Protein AF-A0A4Q3QXH9-F1 (afdb_monomer_lite)

Sequence (61 aa):
LHQLMMDWYFSQSDKTVWLSTAPKSRAETFYRKAGWQETGMYGKGEIKFEMTKAKWDQTRS

Structure (mmCIF, N/CA/C/O backbone):
data_AF-A0A4Q3QXH9-F1
#
_entry.id   AF-A0A4Q3QXH9-F1
#
loop_
_atom_site.group_PDB
_atom_site.id
_atom_site.type_symbol
_atom_site.label_atom_id
_atom_site.label_alt_id
_atom_site.label_comp_id
_atom_site.label_asym_id
_atom_site.label_entity_id
_atom_site.label_seq_id
_atom_site.pdbx_PDB_ins_code
_atom_site.Cartn_x
_atom_site.Cartn_y
_atom_site.Cartn_z
_atom_site.occupancy
_atom_site.B_iso_or_equiv
_atom_site.auth_seq_id
_atom_site.auth_comp_id
_atom_site.auth_asym_id
_atom_site.auth_atom_id
_atom_site.pdbx_PDB_model_num
ATOM 1 N N . LEU A 1 1 ? 6.823 -13.610 7.103 1.00 81.38 1 LEU A N 1
ATOM 2 C CA . LEU A 1 1 ? 7.311 -12.498 7.957 1.00 81.38 1 LEU A CA 1
ATOM 3 C C . LEU A 1 1 ? 6.530 -11.197 7.748 1.00 81.38 1 LEU A C 1
ATOM 5 O O . LEU A 1 1 ? 6.049 -10.664 8.732 1.00 81.38 1 LEU A O 1
ATOM 9 N N . HIS A 1 2 ? 6.352 -10.706 6.511 1.00 88.75 2 HIS A N 1
ATOM 10 C CA . HIS A 1 2 ? 5.620 -9.450 6.238 1.00 88.75 2 HIS A CA 1
ATOM 11 C C . HIS A 1 2 ? 4.221 -9.380 6.884 1.00 88.75 2 HIS A C 1
ATOM 13 O O . HIS A 1 2 ? 3.901 -8.382 7.513 1.00 88.75 2 HIS A O 1
ATOM 19 N N . GLN A 1 3 ? 3.419 -10.447 6.785 1.00 90.75 3 GLN A N 1
ATOM 20 C CA . GLN A 1 3 ? 2.100 -10.508 7.432 1.00 90.75 3 GLN A CA 1
ATOM 21 C C . GLN A 1 3 ? 2.183 -10.319 8.950 1.00 90.75 3 GLN A C 1
ATOM 23 O O . GLN A 1 3 ? 1.494 -9.469 9.484 1.00 90.75 3 GLN A O 1
ATOM 28 N N . LEU A 1 4 ? 3.093 -11.029 9.625 1.00 93.38 4 LEU A N 1
ATOM 29 C CA . LEU A 1 4 ? 3.298 -10.889 11.069 1.00 93.38 4 LEU A CA 1
ATOM 30 C C . LEU A 1 4 ? 3.697 -9.457 11.463 1.00 93.38 4 LEU A C 1
ATOM 32 O O . LEU A 1 4 ? 3.233 -8.946 12.474 1.00 93.38 4 LEU A O 1
ATOM 36 N N . MET A 1 5 ? 4.540 -8.804 10.656 1.00 93.12 5 MET A N 1
ATOM 37 C CA . MET A 1 5 ? 4.944 -7.414 10.889 1.00 93.12 5 MET A CA 1
ATOM 38 C C . MET A 1 5 ? 3.762 -6.446 10.758 1.00 93.12 5 MET A C 1
ATOM 40 O O . MET A 1 5 ? 3.626 -5.541 11.576 1.00 93.12 5 MET A O 1
ATOM 44 N N . MET A 1 6 ? 2.915 -6.632 9.744 1.00 94.88 6 MET A N 1
ATOM 45 C CA . MET A 1 6 ? 1.724 -5.804 9.525 1.00 94.88 6 MET A CA 1
ATOM 46 C C . MET A 1 6 ? 0.642 -6.070 10.569 1.00 94.88 6 MET A C 1
ATOM 48 O O . MET A 1 6 ? 0.070 -5.121 11.093 1.00 94.88 6 MET A O 1
ATOM 52 N N . ASP A 1 7 ? 0.439 -7.328 10.952 1.00 94.19 7 ASP A N 1
ATOM 53 C CA . ASP A 1 7 ? -0.443 -7.711 12.054 1.00 94.19 7 ASP A CA 1
ATOM 54 C C . ASP A 1 7 ? -0.008 -7.057 13.361 1.00 94.19 7 ASP A C 1
ATOM 56 O O . ASP A 1 7 ? -0.819 -6.444 14.052 1.00 94.19 7 ASP A O 1
ATOM 60 N N . TRP A 1 8 ? 1.284 -7.141 13.685 1.00 94.81 8 TRP A N 1
ATOM 61 C CA . TRP A 1 8 ? 1.825 -6.491 14.869 1.00 94.81 8 TRP A CA 1
ATOM 62 C C . TRP A 1 8 ? 1.658 -4.970 14.788 1.00 94.81 8 TRP A C 1
ATOM 64 O O . TRP A 1 8 ? 1.135 -4.373 15.724 1.00 94.81 8 TRP A O 1
ATOM 74 N N . TYR A 1 9 ? 2.009 -4.344 13.664 1.00 95.62 9 TYR A N 1
ATOM 75 C CA . TYR A 1 9 ? 1.870 -2.898 13.484 1.00 95.62 9 TYR A CA 1
ATOM 76 C C . TYR A 1 9 ? 0.420 -2.426 13.673 1.00 95.62 9 TYR A C 1
ATOM 78 O O . TYR A 1 9 ? 0.172 -1.538 14.489 1.00 95.62 9 TYR A O 1
ATOM 86 N N . PHE A 1 10 ? -0.545 -3.067 13.002 1.00 95.75 10 PHE A N 1
ATOM 87 C CA . PHE A 1 10 ? -1.963 -2.704 13.093 1.00 95.75 10 PHE A CA 1
ATOM 88 C C . PHE A 1 10 ? -2.645 -3.143 14.396 1.00 95.75 10 PHE A C 1
ATOM 90 O O . PHE A 1 10 ? -3.715 -2.633 14.730 1.00 95.75 10 PHE A O 1
ATOM 97 N N . SER A 1 11 ? -2.016 -4.030 15.176 1.00 95.06 11 SER A N 1
ATOM 98 C CA . SER A 1 11 ? -2.426 -4.292 16.562 1.00 95.06 11 SER A CA 1
ATOM 99 C C . SER A 1 11 ? -2.085 -3.136 17.508 1.00 95.06 11 SER A C 1
ATOM 101 O O . SER A 1 11 ? -2.730 -2.989 18.542 1.00 95.06 11 SER A O 1
ATOM 103 N N . GLN A 1 12 ? -1.074 -2.328 17.167 1.00 95.56 12 GLN A N 1
ATOM 104 C CA . GLN A 1 12 ? -0.582 -1.224 17.999 1.00 95.56 12 GLN A CA 1
ATOM 105 C C . GLN A 1 12 ? -1.008 0.157 17.473 1.00 95.56 12 GLN A C 1
ATOM 107 O O . GLN A 1 12 ? -0.984 1.133 18.223 1.00 95.56 12 GLN A O 1
ATOM 112 N N . SER A 1 13 ? -1.356 0.283 16.188 1.00 94.62 13 SER A N 1
ATOM 113 C CA . SER A 1 13 ? -1.699 1.568 15.577 1.00 94.62 13 SER A CA 1
ATOM 114 C C . SER A 1 13 ? -2.621 1.440 14.371 1.00 94.62 13 SER A C 1
ATOM 116 O O . SER A 1 13 ? -2.455 0.553 13.548 1.00 94.62 13 SER A O 1
ATOM 118 N N . ASP A 1 14 ? -3.506 2.418 14.190 1.00 94.38 14 ASP A N 1
ATOM 119 C CA . ASP A 1 14 ? -4.399 2.494 13.024 1.00 94.38 14 ASP A CA 1
ATOM 120 C C . ASP A 1 14 ? -3.876 3.460 11.947 1.00 94.38 14 ASP A C 1
ATOM 122 O O . ASP A 1 14 ? -4.572 3.790 10.986 1.00 94.38 14 ASP A O 1
ATOM 126 N N . LYS A 1 15 ? -2.644 3.955 12.112 1.00 96.88 15 LYS A N 1
ATOM 127 C CA . LYS A 1 15 ? -2.034 4.911 11.186 1.00 96.88 15 LYS A CA 1
ATOM 128 C C . LYS A 1 15 ? -1.709 4.243 9.853 1.00 96.88 15 LYS A C 1
ATOM 130 O O . LYS A 1 15 ? -1.246 3.108 9.807 1.00 96.88 15 LYS A O 1
ATOM 135 N N . THR A 1 16 ? -1.906 4.980 8.764 1.00 96.56 16 THR A N 1
ATOM 136 C CA . THR A 1 16 ? -1.484 4.542 7.432 1.00 96.56 16 THR A CA 1
ATOM 137 C C . THR A 1 16 ? 0.032 4.383 7.400 1.00 96.56 16 THR A C 1
ATOM 139 O O . THR A 1 16 ? 0.770 5.341 7.648 1.00 96.56 16 THR A O 1
ATOM 142 N N . VAL A 1 17 ? 0.493 3.181 7.066 1.00 96.06 17 VAL A N 1
ATOM 143 C CA . VAL A 1 17 ? 1.907 2.913 6.801 1.00 96.06 17 VAL A CA 1
ATOM 144 C C . VAL A 1 17 ? 2.172 3.089 5.314 1.00 96.06 17 VAL A C 1
ATOM 146 O O . VAL A 1 17 ? 1.329 2.777 4.470 1.00 96.06 17 VAL A O 1
ATOM 149 N N . TRP A 1 18 ? 3.349 3.603 4.985 1.00 95.81 18 TRP A N 1
ATOM 150 C CA . TRP A 1 18 ? 3.764 3.793 3.608 1.00 95.81 18 TRP A CA 1
ATOM 151 C C . TRP A 1 18 ? 5.225 3.405 3.426 1.00 95.81 18 TRP A C 1
ATOM 153 O O . TRP A 1 18 ? 6.015 3.418 4.371 1.00 95.81 18 TRP A O 1
ATOM 163 N N . LEU A 1 19 ? 5.565 3.054 2.195 1.00 95.19 19 LEU A N 1
ATOM 164 C CA . LEU A 1 19 ? 6.921 2.752 1.758 1.00 95.19 19 LEU A CA 1
ATOM 165 C C . LEU A 1 19 ? 7.074 3.116 0.285 1.00 95.19 19 LEU A C 1
ATOM 167 O O . LEU A 1 19 ? 6.083 3.338 -0.412 1.00 95.19 19 LEU A O 1
ATOM 171 N N . SER A 1 20 ? 8.306 3.153 -0.204 1.00 96.00 20 SER A N 1
ATOM 172 C CA . SER A 1 20 ? 8.583 3.269 -1.632 1.00 96.00 20 SER A CA 1
ATOM 173 C C . SER A 1 20 ? 9.536 2.179 -2.108 1.00 96.00 20 SER A C 1
ATOM 175 O O . SER A 1 20 ? 10.273 1.576 -1.324 1.00 96.00 20 SER A O 1
ATOM 177 N N . THR A 1 21 ? 9.470 1.854 -3.397 1.00 95.75 21 THR A N 1
ATOM 178 C CA . THR A 1 21 ? 10.370 0.881 -4.021 1.00 95.75 21 THR A CA 1
ATOM 179 C C . THR A 1 21 ? 10.619 1.203 -5.488 1.00 95.75 21 THR A C 1
ATOM 181 O O . THR A 1 21 ? 9.821 1.878 -6.133 1.00 95.75 21 THR A O 1
ATOM 184 N N . ALA A 1 22 ? 11.721 0.703 -6.041 1.00 95.88 22 ALA A N 1
ATOM 185 C CA . ALA A 1 22 ? 12.040 0.905 -7.445 1.00 95.88 22 ALA A CA 1
ATOM 186 C C . ALA A 1 22 ? 11.019 0.202 -8.369 1.00 95.88 22 ALA A C 1
ATOM 188 O O . ALA A 1 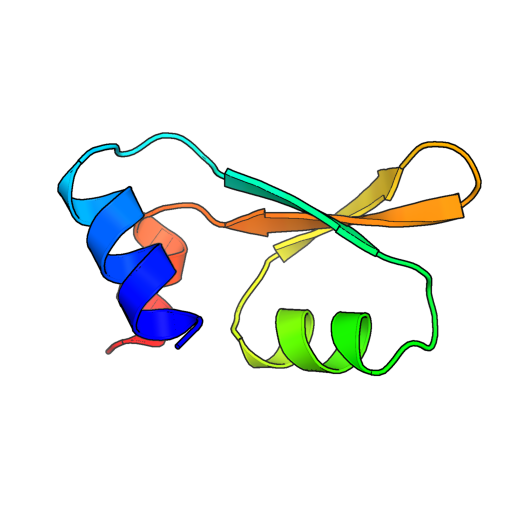22 ? 10.601 -0.929 -8.076 1.00 95.88 22 ALA A O 1
ATOM 189 N N . PRO A 1 23 ? 10.660 0.823 -9.507 1.00 94.12 23 PRO A N 1
ATOM 190 C CA . PRO A 1 23 ? 9.812 0.200 -10.516 1.00 94.12 23 PRO A CA 1
ATOM 191 C C . PRO A 1 23 ? 10.489 -1.025 -11.146 1.00 94.12 23 PRO A C 1
ATOM 193 O O . PRO A 1 23 ? 11.717 -1.127 -11.192 1.00 94.12 23 PRO A O 1
ATOM 196 N N . LYS A 1 24 ? 9.683 -1.951 -11.671 1.00 93.50 24 LYS A N 1
ATOM 197 C CA . LYS A 1 24 ? 10.092 -3.219 -12.308 1.00 93.50 24 LYS A CA 1
ATOM 198 C C . LYS A 1 24 ? 10.898 -4.139 -11.388 1.00 93.50 24 LYS A C 1
ATOM 200 O O . LYS A 1 24 ? 11.644 -5.002 -11.850 1.00 93.50 24 LYS A O 1
ATOM 205 N N . SER A 1 25 ? 10.746 -3.968 -10.078 1.00 94.88 25 SER A N 1
ATOM 206 C CA . SER A 1 25 ? 11.423 -4.781 -9.076 1.00 94.88 25 SER A CA 1
ATOM 207 C C . SER A 1 25 ? 10.546 -5.940 -8.598 1.00 94.88 25 SER A C 1
ATOM 209 O O . SER A 1 25 ? 9.316 -5.941 -8.710 1.00 94.88 25 SER A O 1
ATOM 211 N N . ARG A 1 26 ? 11.186 -6.944 -7.989 1.00 95.44 26 ARG A N 1
ATOM 212 C CA . ARG A 1 26 ? 10.463 -8.014 -7.282 1.00 95.44 26 ARG A CA 1
ATOM 213 C C . ARG A 1 26 ? 9.624 -7.460 -6.126 1.00 95.44 26 ARG A C 1
ATOM 215 O O . ARG A 1 26 ? 8.554 -7.995 -5.854 1.00 95.44 26 ARG A O 1
ATOM 222 N N . ALA A 1 27 ? 10.095 -6.389 -5.484 1.00 94.38 27 ALA A N 1
ATOM 223 C CA . ALA A 1 27 ? 9.402 -5.732 -4.383 1.00 94.38 27 ALA A CA 1
ATOM 224 C C . ALA A 1 27 ? 8.106 -5.056 -4.847 1.00 94.38 27 ALA A C 1
ATOM 226 O O . ALA A 1 27 ? 7.076 -5.243 -4.210 1.00 94.38 27 ALA A O 1
ATOM 227 N N . GLU A 1 28 ? 8.112 -4.371 -5.995 1.00 95.44 28 GLU A N 1
ATOM 228 C CA . GLU A 1 28 ? 6.887 -3.814 -6.585 1.00 95.44 28 GLU A CA 1
ATOM 229 C C . GLU A 1 28 ? 5.821 -4.903 -6.774 1.00 95.44 28 GLU A C 1
ATOM 231 O O . GLU A 1 28 ? 4.690 -4.780 -6.302 1.00 95.44 28 GLU A O 1
ATOM 236 N N . THR A 1 29 ? 6.199 -6.010 -7.422 1.00 95.69 29 THR A N 1
ATOM 237 C CA . THR A 1 29 ? 5.277 -7.129 -7.668 1.00 95.69 29 THR A CA 1
ATOM 238 C C . THR A 1 29 ? 4.781 -7.738 -6.356 1.00 95.69 29 THR A C 1
ATOM 240 O O . THR A 1 29 ? 3.610 -8.099 -6.246 1.00 95.69 29 THR A O 1
ATOM 243 N N . PHE A 1 30 ? 5.658 -7.848 -5.357 1.00 95.12 30 PHE A N 1
ATOM 244 C CA . PHE A 1 30 ? 5.307 -8.338 -4.029 1.00 95.12 30 PHE A CA 1
ATOM 245 C C . PHE A 1 30 ? 4.267 -7.441 -3.349 1.00 95.12 30 PHE A C 1
ATOM 247 O O . PHE A 1 30 ? 3.233 -7.952 -2.926 1.00 95.12 30 PHE A O 1
ATOM 254 N N . TYR A 1 31 ? 4.484 -6.125 -3.288 1.00 95.00 31 TYR A N 1
ATOM 255 C CA . TYR A 1 31 ? 3.573 -5.205 -2.599 1.00 95.00 31 TYR A CA 1
ATOM 256 C C . TYR A 1 31 ? 2.207 -5.110 -3.282 1.00 95.00 31 TYR A C 1
ATOM 258 O O . TYR A 1 31 ? 1.188 -5.157 -2.593 1.00 95.00 31 TYR A O 1
ATOM 266 N N . ARG A 1 32 ? 2.161 -5.107 -4.621 1.00 94.19 32 ARG A N 1
ATOM 267 C CA . ARG A 1 32 ? 0.896 -5.200 -5.373 1.00 94.19 32 ARG A CA 1
ATOM 268 C C . ARG A 1 32 ? 0.112 -6.467 -5.015 1.00 94.19 32 ARG A C 1
ATOM 270 O O . ARG A 1 32 ? -1.087 -6.398 -4.764 1.00 94.19 32 ARG A O 1
ATOM 277 N N . LYS A 1 33 ? 0.787 -7.622 -4.956 1.00 93.56 33 LYS A N 1
ATOM 278 C CA . LYS A 1 33 ? 0.162 -8.908 -4.587 1.00 93.56 33 LYS A CA 1
ATOM 279 C C . LYS A 1 33 ? -0.222 -8.989 -3.111 1.00 93.56 33 LYS A C 1
ATOM 281 O O . LYS A 1 33 ? -1.180 -9.671 -2.777 1.00 93.56 33 LYS A O 1
ATOM 286 N N . ALA A 1 34 ? 0.507 -8.296 -2.242 1.00 92.81 34 ALA A N 1
ATOM 287 C CA . ALA A 1 34 ? 0.226 -8.210 -0.813 1.00 92.81 34 ALA A CA 1
ATOM 288 C C . ALA A 1 34 ? -0.878 -7.186 -0.470 1.00 92.81 34 ALA A C 1
ATOM 290 O O . ALA A 1 34 ? -1.078 -6.889 0.704 1.00 92.81 34 ALA A O 1
ATOM 291 N N . GLY A 1 35 ? -1.576 -6.635 -1.472 1.00 93.56 35 GLY A N 1
ATOM 292 C CA . GLY A 1 35 ? -2.735 -5.759 -1.285 1.00 93.56 35 GLY A CA 1
ATO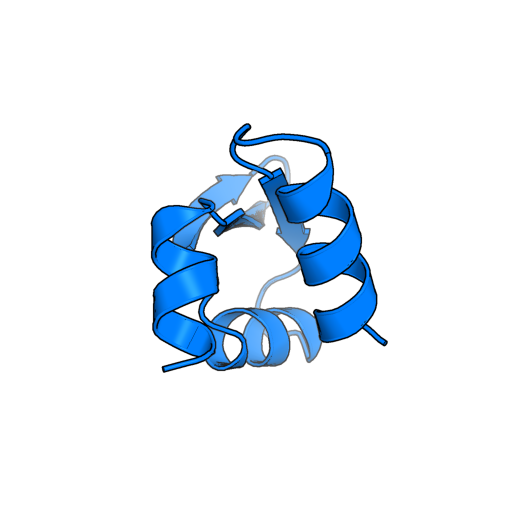M 293 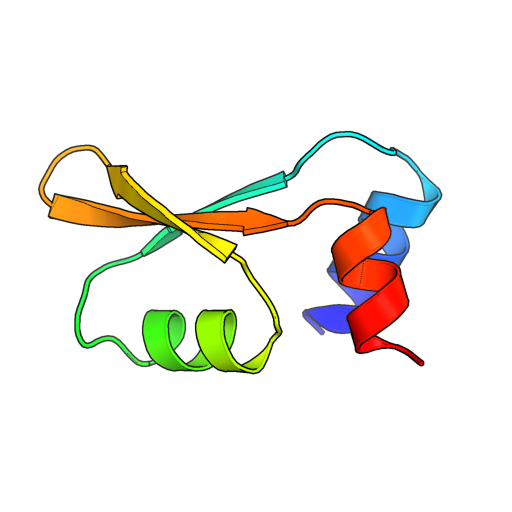C C . GLY A 1 35 ? -2.405 -4.293 -1.003 1.00 93.56 35 GLY A C 1
ATOM 294 O O . GLY A 1 35 ? -3.304 -3.529 -0.656 1.00 93.56 35 GLY A O 1
ATOM 295 N N . TRP A 1 36 ? -1.146 -3.874 -1.157 1.00 95.94 36 TRP A N 1
ATOM 296 C CA . TRP A 1 36 ? -0.768 -2.472 -0.984 1.00 95.94 36 TRP A CA 1
ATOM 297 C C . TRP A 1 36 ? -1.350 -1.599 -2.091 1.00 95.94 36 TRP A C 1
ATOM 299 O O . TRP A 1 36 ? -1.400 -1.986 -3.261 1.00 95.94 36 TRP A O 1
ATOM 309 N N . GLN A 1 37 ? -1.759 -0.388 -1.722 1.00 96.25 37 GLN A N 1
ATOM 310 C CA . GLN A 1 37 ? -2.246 0.607 -2.664 1.00 96.25 37 GLN A CA 1
ATOM 311 C C . GLN A 1 37 ? -1.072 1.407 -3.221 1.00 96.25 37 GLN A C 1
ATOM 313 O O . GLN A 1 37 ? -0.381 2.085 -2.471 1.00 96.25 37 GLN A O 1
ATOM 318 N N . GLU A 1 38 ? -0.869 1.374 -4.534 1.00 96.19 38 GLU A N 1
ATOM 319 C CA . GLU A 1 38 ? 0.015 2.333 -5.196 1.00 96.19 38 GLU A CA 1
ATOM 320 C C . GLU A 1 38 ? -0.619 3.729 -5.146 1.00 96.19 38 GLU A C 1
ATOM 3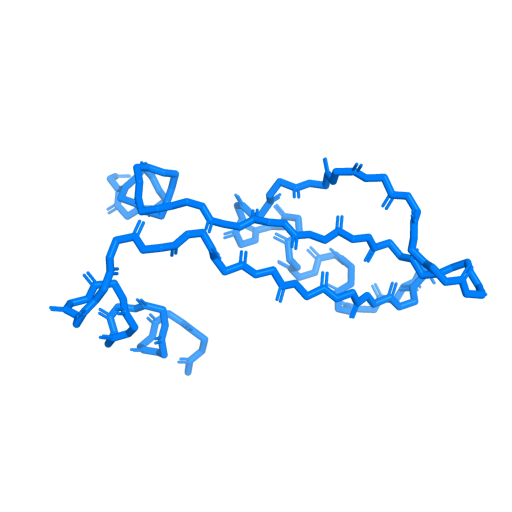22 O O . GLU A 1 38 ? -1.779 3.892 -5.539 1.00 96.19 38 GLU A O 1
ATOM 327 N N . THR A 1 39 ? 0.136 4.719 -4.666 1.00 95.31 39 THR A N 1
ATOM 328 C CA . THR A 1 39 ? -0.313 6.119 -4.549 1.00 95.31 39 THR A CA 1
ATOM 329 C C . THR A 1 39 ? 0.462 7.087 -5.442 1.00 95.31 39 THR A C 1
ATOM 331 O O . THR A 1 39 ? 0.226 8.293 -5.398 1.00 95.31 39 THR A O 1
ATOM 334 N N . GLY A 1 40 ? 1.340 6.565 -6.303 1.00 93.06 40 GLY A N 1
ATOM 335 C CA . GLY A 1 40 ? 2.063 7.321 -7.325 1.00 93.06 40 GLY A CA 1
ATOM 336 C C . GLY A 1 40 ? 3.577 7.218 -7.176 1.00 93.06 40 GLY A C 1
ATOM 337 O O . GLY A 1 40 ? 4.090 6.302 -6.538 1.00 93.06 40 GLY A O 1
ATOM 338 N N . MET A 1 41 ? 4.298 8.165 -7.774 1.00 94.38 41 MET A N 1
ATOM 339 C CA . MET A 1 41 ? 5.760 8.201 -7.727 1.00 94.38 41 MET A CA 1
ATOM 340 C C . MET A 1 41 ? 6.260 9.018 -6.529 1.00 94.38 41 MET A C 1
ATOM 342 O O . MET A 1 41 ? 5.667 10.030 -6.159 1.00 94.38 41 MET A O 1
ATOM 346 N N . TYR A 1 42 ? 7.380 8.606 -5.944 1.00 93.50 42 TYR A N 1
ATOM 347 C CA . TYR A 1 42 ? 8.048 9.265 -4.830 1.00 93.50 42 TYR A CA 1
ATOM 348 C C . TYR A 1 42 ? 9.530 9.504 -5.131 1.00 93.50 42 TYR A C 1
ATOM 350 O O . TYR A 1 42 ? 10.229 8.651 -5.682 1.00 93.50 42 TYR A O 1
ATOM 358 N N . GLY A 1 43 ? 10.016 10.688 -4.752 1.00 89.50 43 GLY A N 1
ATOM 359 C CA . GLY A 1 43 ? 11.426 11.059 -4.855 1.00 89.50 43 GLY A CA 1
ATOM 360 C C . GLY A 1 43 ? 11.991 10.922 -6.273 1.00 89.50 43 GLY A C 1
ATOM 361 O O . GLY A 1 43 ? 11.435 11.447 -7.235 1.00 89.50 43 GLY A O 1
ATOM 362 N N . LYS A 1 44 ? 13.117 10.207 -6.398 1.00 86.94 44 LYS A N 1
ATOM 363 C CA . LYS A 1 44 ? 13.867 10.010 -7.653 1.00 86.94 44 LYS A CA 1
ATOM 364 C C . LYS A 1 44 ? 13.281 8.900 -8.544 1.00 86.94 44 LYS A C 1
ATOM 366 O O . LYS A 1 44 ? 14.029 8.146 -9.157 1.00 86.94 44 LYS A O 1
ATOM 371 N N . GLY A 1 45 ? 11.956 8.790 -8.611 1.00 91.81 45 GLY A N 1
ATOM 372 C CA . GLY A 1 45 ? 11.281 7.821 -9.479 1.00 91.81 45 GLY A CA 1
ATOM 373 C C . GLY A 1 45 ? 11.044 6.447 -8.848 1.00 91.81 45 GLY A C 1
ATOM 374 O O . GLY A 1 45 ? 10.993 5.451 -9.566 1.00 91.81 45 GLY A O 1
ATOM 375 N N . GLU A 1 46 ? 10.873 6.379 -7.530 1.00 95.81 46 GLU A N 1
ATOM 376 C CA . GLU A 1 46 ? 10.345 5.184 -6.867 1.00 95.81 46 GLU A CA 1
ATOM 377 C C . GLU A 1 46 ? 8.814 5.184 -6.897 1.00 95.81 46 GLU A C 1
ATOM 379 O O . GLU A 1 46 ? 8.195 6.234 -7.020 1.00 95.81 46 GLU A O 1
ATOM 384 N N . ILE A 1 47 ? 8.190 4.019 -6.764 1.00 96.38 47 ILE A N 1
ATOM 385 C CA . ILE A 1 47 ? 6.743 3.871 -6.607 1.00 96.38 47 ILE A CA 1
ATOM 386 C C . ILE A 1 47 ? 6.424 3.901 -5.117 1.00 96.38 47 ILE A C 1
ATOM 388 O O . ILE A 1 47 ? 7.015 3.144 -4.346 1.00 96.38 47 ILE A O 1
ATOM 392 N N . LYS A 1 48 ? 5.479 4.748 -4.717 1.00 97.38 48 LYS A N 1
ATOM 393 C CA . LYS A 1 48 ? 4.947 4.828 -3.360 1.00 97.38 48 LYS A CA 1
ATOM 394 C C . LYS A 1 48 ? 3.788 3.858 -3.179 1.00 97.38 48 LYS A C 1
ATOM 396 O O . LYS A 1 48 ? 2.858 3.819 -3.986 1.00 97.38 48 LYS A O 1
ATOM 401 N N . PHE A 1 49 ? 3.831 3.131 -2.074 1.00 97.38 49 PHE A N 1
ATOM 402 C CA . PHE A 1 49 ? 2.788 2.228 -1.625 1.00 97.38 49 PHE A CA 1
ATOM 403 C C . PHE A 1 49 ? 2.284 2.638 -0.249 1.00 97.38 49 PHE A C 1
ATOM 405 O O . PHE A 1 49 ? 3.065 3.027 0.619 1.00 97.38 49 PHE A O 1
ATOM 412 N N . GLU A 1 50 ? 0.980 2.504 -0.041 1.00 97.62 50 GLU A N 1
ATOM 413 C CA . GLU A 1 50 ? 0.305 2.773 1.223 1.00 97.62 50 GLU A CA 1
ATOM 414 C C . GLU A 1 50 ? -0.571 1.588 1.630 1.00 97.62 50 GLU A C 1
ATOM 416 O O . GLU A 1 50 ? -1.184 0.917 0.792 1.00 97.62 50 GLU A O 1
ATOM 421 N N . MET A 1 51 ? -0.629 1.335 2.934 1.00 96.81 51 MET A N 1
ATOM 422 C CA . MET A 1 51 ? -1.514 0.354 3.543 1.00 96.81 51 MET A CA 1
ATOM 423 C C . MET A 1 51 ? -2.257 1.011 4.701 1.00 96.81 51 MET A C 1
ATOM 425 O O . MET A 1 51 ? -1.653 1.561 5.624 1.00 96.81 51 MET A O 1
ATOM 429 N N . THR A 1 52 ? -3.583 0.935 4.648 1.00 96.62 52 THR A N 1
ATOM 430 C CA . THR A 1 52 ? -4.464 1.308 5.756 1.00 96.62 52 THR A CA 1
ATOM 431 C C . THR A 1 52 ? -4.882 0.052 6.508 1.00 96.62 52 THR A C 1
ATOM 433 O O . THR A 1 52 ? -4.939 -1.029 5.919 1.00 96.62 52 THR A O 1
ATOM 436 N N . LYS A 1 53 ? -5.243 0.191 7.788 1.00 95.31 53 LYS A N 1
ATOM 437 C CA . LYS A 1 53 ? -5.757 -0.931 8.585 1.00 95.31 53 LYS A CA 1
ATOM 438 C C . LYS A 1 53 ? -6.960 -1.605 7.924 1.00 95.31 53 LYS A C 1
ATOM 440 O O . LYS A 1 53 ? -6.962 -2.811 7.737 1.00 95.31 53 LYS A O 1
ATOM 445 N N . A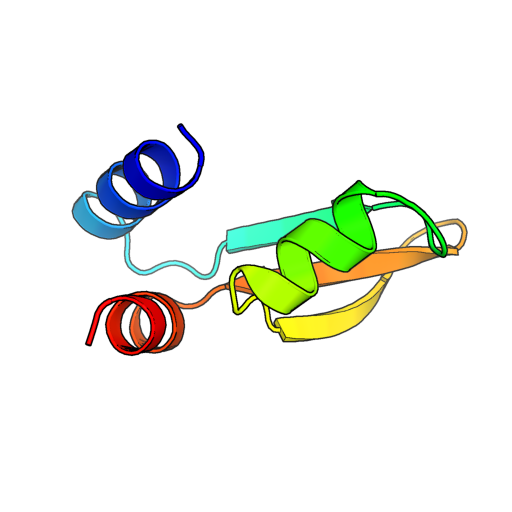LA A 1 54 ? -7.922 -0.807 7.456 1.00 94.25 54 ALA A N 1
ATOM 446 C CA . ALA A 1 54 ? -9.112 -1.318 6.779 1.00 94.25 54 ALA A CA 1
ATOM 447 C C . ALA A 1 54 ? -8.779 -2.163 5.537 1.00 94.25 54 ALA A C 1
ATOM 449 O O . ALA A 1 54 ? -9.443 -3.161 5.271 1.00 94.25 54 ALA A O 1
ATOM 450 N N . LYS A 1 55 ? -7.750 -1.775 4.773 1.00 93.94 55 LYS A N 1
ATOM 451 C CA . LYS A 1 55 ? -7.306 -2.544 3.608 1.00 93.94 55 LYS A CA 1
ATOM 452 C C . LYS A 1 55 ? -6.541 -3.796 4.025 1.00 93.94 55 LYS A C 1
ATOM 454 O O . LYS A 1 55 ? -6.750 -4.845 3.429 1.00 93.94 55 LYS A O 1
ATOM 459 N N . TRP A 1 56 ? -5.724 -3.712 5.074 1.00 94.50 56 TRP A N 1
ATOM 460 C CA . TRP A 1 56 ? -5.059 -4.877 5.651 1.00 94.50 56 TRP A CA 1
ATOM 461 C C . TRP A 1 56 ? -6.066 -5.930 6.123 1.00 94.50 56 TRP A C 1
ATOM 463 O O . TRP A 1 56 ? -5.939 -7.097 5.762 1.00 94.50 56 TRP A O 1
ATOM 473 N N . ASP A 1 57 ? -7.122 -5.521 6.820 1.00 92.31 57 ASP A N 1
ATOM 474 C CA . ASP A 1 57 ? -8.168 -6.430 7.297 1.00 92.31 57 ASP A CA 1
ATOM 475 C C . ASP A 1 57 ? -8.885 -7.148 6.134 1.00 92.31 57 ASP A C 1
ATOM 477 O O . ASP A 1 57 ? -9.149 -8.345 6.222 1.00 92.31 57 ASP A O 1
ATOM 481 N N . GLN A 1 58 ? -9.096 -6.472 4.996 1.00 91.62 58 GLN A N 1
ATOM 482 C CA . GLN A 1 58 ? -9.641 -7.085 3.769 1.00 91.62 58 GLN A CA 1
ATOM 483 C C . GLN A 1 58 ? -8.691 -8.093 3.112 1.00 91.62 58 GLN A C 1
ATOM 485 O O . GLN A 1 58 ? -9.136 -9.005 2.427 1.00 91.62 58 GLN A O 1
ATOM 490 N N . THR A 1 59 ? -7.374 -7.955 3.288 1.00 86.69 59 THR A N 1
ATOM 491 C CA . THR A 1 5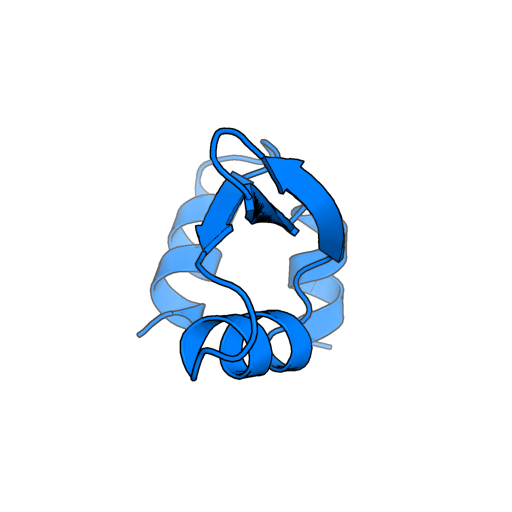9 ? -6.419 -8.942 2.749 1.00 86.69 59 THR A CA 1
ATOM 492 C C . THR A 1 59 ? -6.376 -10.240 3.556 1.00 86.69 59 THR A C 1
ATOM 494 O O . THR A 1 59 ? -5.751 -11.207 3.120 1.00 86.69 59 THR A O 1
ATOM 497 N N . ARG A 1 60 ? -7.021 -10.263 4.730 1.00 78.50 60 ARG A N 1
ATOM 498 C CA . ARG A 1 60 ? -7.085 -11.413 5.641 1.00 78.50 60 ARG A CA 1
ATOM 499 C C . ARG A 1 60 ? -8.426 -12.151 5.607 1.00 78.50 60 ARG A C 1
ATOM 501 O O . ARG A 1 60 ? -8.496 -13.224 6.204 1.00 78.50 60 ARG A O 1
ATOM 508 N N . SER A 1 61 ? -9.456 -11.563 4.992 1.00 62.78 61 SER A N 1
ATOM 509 C CA . SER A 1 61 ? -10.814 -12.122 4.909 1.00 62.78 61 SER A CA 1
ATOM 510 C C . SER A 1 61 ? -10.934 -13.255 3.902 1.00 62.78 61 SER A C 1
ATOM 512 O O . SER A 1 61 ? -10.361 -13.095 2.800 1.00 62.78 61 SER A O 1
#

Radius of gyration: 11.66 Å; chains: 1; bounding box: 25×24×30 Å

Foldseek 3Di:
DVLVVVVVVVVPDQDKDKDWAAPPDPVVVVCVVQQWDFPQADDPGTTMTIDGPVSSVVSVD

Secondary structure (DSSP, 8-state):
-HHHHHHHHHHH--SPEEEEE-TTSHHHHHHHHTTPEEEEEETTTEEEEEE-HHHHHHT--

pLDDT: mean 93.42, std 5.23, range [62.78, 97.62]